Protein AF-A0A8H6L4F2-F1 (afdb_monomer)

Radius of gyration: 17.94 Å; Cα contacts (8 Å, |Δi|>4): 155; chains: 1; bounding box: 46×42×38 Å

Secondary structure (DSSP, 8-state):
-PPPP-----TTSSSPPPPP-PPPHHHH-EEEEEEEE--GGGTTEEEEEEEEEEEPPSSTTSPP-EEEEEEEEEETT-S--EEEEEEEE-----S---TT-------S-S--SEEEEE-

Solvent-accessible surface area (backbone atoms only — not comparable to full-atom values): 7941 Å² total; per-residue (Å²): 132,89,81,87,83,85,84,80,80,71,90,87,82,65,78,88,75,77,88,78,81,76,81,56,71,74,73,65,42,45,61,32,41,63,75,43,69,76,52,74,84,52,73,59,42,40,82,41,35,39,34,31,41,78,39,79,41,95,46,93,87,48,75,63,42,35,35,36,39,39,39,36,31,24,43,76,92,47,92,58,78,47,76,47,81,48,79,48,73,65,79,90,76,92,66,90,75,67,95,81,71,86,68,78,74,77,66,82,60,99,69,70,64,63,51,71,46,78,121

Foldseek 3Di:
DDDDDDDDDDPPDDDDDDDDDDDDLVVVAAKKFFDDDPDPVCVQKPPKMWGWDFDDDPDVPDDGFKIKIKIWIGGPVDPDIDIDIDMFGHDDDPDDDDPDPPPPPPPRDVRPDTDMDDD

Organism: NCBI:txid112416

Mean predicted aligned error: 12.22 Å

Structure (mmCIF, N/CA/C/O backbone):
data_AF-A0A8H6L4F2-F1
#
_entry.id   AF-A0A8H6L4F2-F1
#
loop_
_atom_site.group_PDB
_atom_site.id
_atom_site.type_symbol
_atom_site.label_atom_id
_atom_site.label_alt_id
_atom_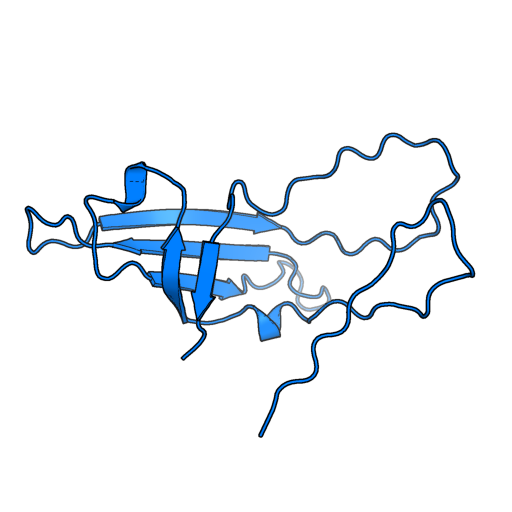site.label_comp_id
_atom_site.label_asym_id
_atom_site.label_entity_id
_atom_site.label_seq_id
_atom_site.pdbx_PDB_ins_code
_atom_site.Cartn_x
_atom_site.Cartn_y
_atom_site.Cartn_z
_atom_site.occupancy
_atom_site.B_iso_or_equiv
_atom_site.auth_seq_id
_atom_site.auth_comp_id
_atom_site.auth_asym_id
_atom_site.auth_atom_id
_atom_site.pdbx_PDB_model_num
ATOM 1 N N . MET A 1 1 ? -12.620 -16.378 -14.509 1.00 43.66 1 MET A N 1
ATOM 2 C CA . MET A 1 1 ? -11.356 -16.650 -15.226 1.00 43.66 1 MET A CA 1
ATOM 3 C C . MET A 1 1 ? -10.318 -17.044 -14.185 1.00 43.66 1 MET A C 1
ATOM 5 O O . MET A 1 1 ? -10.128 -16.248 -13.273 1.00 43.66 1 MET A O 1
ATOM 9 N N . PRO A 1 2 ? -9.727 -18.249 -14.217 1.00 52.50 2 PRO A N 1
ATOM 10 C CA . PRO A 1 2 ? -8.661 -18.593 -13.280 1.00 52.50 2 PRO A CA 1
ATOM 11 C C . PRO A 1 2 ? -7.406 -17.766 -13.588 1.00 52.50 2 PRO A C 1
ATOM 13 O O . PRO A 1 2 ? -6.992 -17.666 -14.741 1.00 52.50 2 PRO A O 1
ATOM 16 N N . SER A 1 3 ? -6.817 -17.154 -12.565 1.00 62.47 3 SER A N 1
ATOM 17 C CA . SER A 1 3 ? -5.554 -16.418 -12.664 1.00 62.47 3 SER A CA 1
ATOM 18 C C . SER A 1 3 ? -4.385 -17.408 -12.642 1.00 62.47 3 SER A C 1
ATOM 20 O O . SER A 1 3 ? -4.277 -18.210 -11.715 1.00 62.47 3 SER A O 1
ATOM 22 N N . THR A 1 4 ? -3.492 -17.358 -13.631 1.00 75.06 4 THR A N 1
ATOM 23 C CA . THR A 1 4 ? -2.283 -18.198 -13.649 1.00 75.06 4 THR A CA 1
ATOM 24 C C . THR A 1 4 ? -1.231 -17.633 -12.693 1.00 75.06 4 THR A C 1
ATOM 26 O O . THR A 1 4 ? -0.764 -16.511 -12.877 1.00 75.06 4 THR A O 1
ATOM 29 N N . ILE A 1 5 ? -0.830 -18.411 -11.683 1.00 73.12 5 ILE A N 1
ATOM 30 C CA . ILE A 1 5 ? 0.267 -18.062 -10.767 1.00 73.12 5 ILE A CA 1
ATOM 31 C C . ILE A 1 5 ? 1.584 -18.589 -11.348 1.00 73.12 5 ILE A C 1
ATOM 33 O O . ILE A 1 5 ? 1.725 -19.787 -11.584 1.00 73.12 5 ILE A O 1
ATOM 37 N N . SER A 1 6 ? 2.563 -17.703 -11.555 1.00 75.62 6 SER A N 1
ATOM 38 C CA . SER A 1 6 ? 3.908 -18.067 -12.020 1.00 75.62 6 SER A CA 1
ATOM 39 C C . SER A 1 6 ? 4.888 -18.108 -10.847 1.00 75.62 6 SER A C 1
ATOM 41 O O . S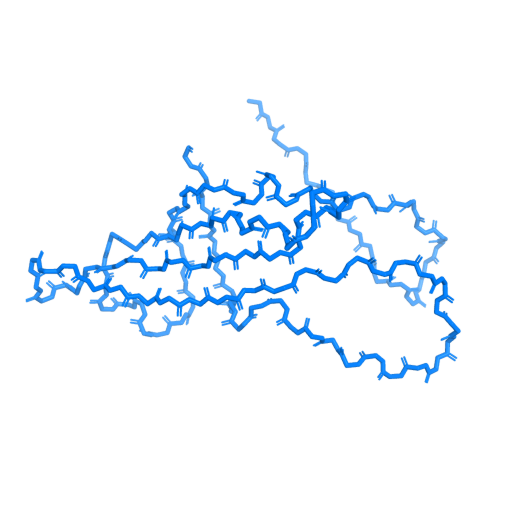ER A 1 6 ? 5.219 -17.070 -10.278 1.00 75.62 6 SER A O 1
ATOM 43 N N . LEU A 1 7 ? 5.399 -19.294 -10.512 1.00 75.44 7 LEU A N 1
ATOM 44 C CA . LEU A 1 7 ? 6.425 -19.476 -9.478 1.00 75.44 7 LEU A CA 1
ATOM 45 C C . LEU A 1 7 ? 7.826 -19.494 -10.108 1.00 75.44 7 LEU A C 1
ATOM 47 O O . LEU A 1 7 ? 8.030 -20.130 -11.140 1.00 75.44 7 LEU A O 1
ATOM 51 N N . ARG A 1 8 ? 8.797 -18.805 -9.492 1.00 73.56 8 ARG A N 1
ATOM 52 C CA . ARG A 1 8 ? 10.201 -18.775 -9.942 1.00 73.56 8 ARG A CA 1
ATOM 53 C C . ARG A 1 8 ? 11.100 -19.491 -8.922 1.00 73.56 8 ARG A C 1
ATOM 55 O O . ARG A 1 8 ? 11.004 -19.173 -7.736 1.00 73.56 8 ARG A O 1
ATOM 62 N N . PRO A 1 9 ? 11.959 -20.441 -9.339 1.00 73.00 9 PRO A N 1
ATOM 63 C CA . PRO A 1 9 ? 12.859 -21.139 -8.422 1.00 73.00 9 PRO A CA 1
ATOM 64 C C . PRO A 1 9 ? 13.973 -20.215 -7.885 1.00 73.00 9 PRO A C 1
ATOM 66 O O . PRO A 1 9 ? 14.187 -19.125 -8.417 1.00 73.00 9 PRO A O 1
ATOM 69 N N . PRO A 1 10 ? 14.706 -20.611 -6.832 1.00 74.25 10 PRO A N 1
ATOM 70 C CA . PRO A 1 10 ? 15.849 -19.846 -6.338 1.00 74.25 10 PRO A CA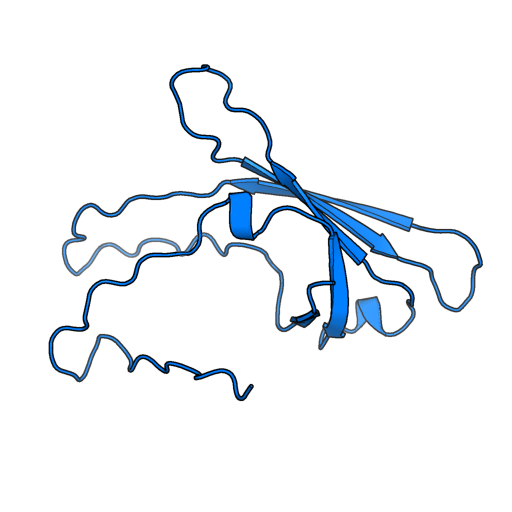 1
ATOM 71 C C . PRO A 1 10 ? 16.966 -19.710 -7.396 1.00 74.25 10 PRO A C 1
ATOM 73 O O . PRO A 1 10 ? 17.153 -20.626 -8.199 1.00 74.25 10 PRO A O 1
ATOM 76 N N . PRO A 1 11 ? 17.764 -18.622 -7.386 1.00 68.25 11 PRO A N 1
ATOM 77 C CA . PRO A 1 11 ? 18.794 -18.378 -8.404 1.00 68.25 11 PRO A CA 1
ATOM 78 C C . PRO A 1 11 ? 19.994 -19.339 -8.355 1.00 68.25 11 PRO A C 1
ATOM 80 O O . PRO A 1 11 ? 20.855 -19.281 -9.226 1.00 68.25 11 PRO A O 1
ATOM 83 N N . THR A 1 12 ? 20.106 -20.177 -7.322 1.00 70.19 12 THR A N 1
ATOM 84 C CA . THR A 1 12 ? 21.336 -20.914 -6.999 1.00 70.19 12 THR A CA 1
ATOM 85 C C . THR A 1 12 ? 21.418 -22.319 -7.596 1.00 70.19 12 THR A C 1
ATOM 87 O O . THR A 1 12 ? 22.493 -22.909 -7.552 1.00 70.19 12 THR A O 1
ATOM 90 N N . THR A 1 13 ? 20.329 -22.880 -8.140 1.00 60.84 13 THR A N 1
ATOM 91 C CA . THR A 1 13 ? 20.277 -24.317 -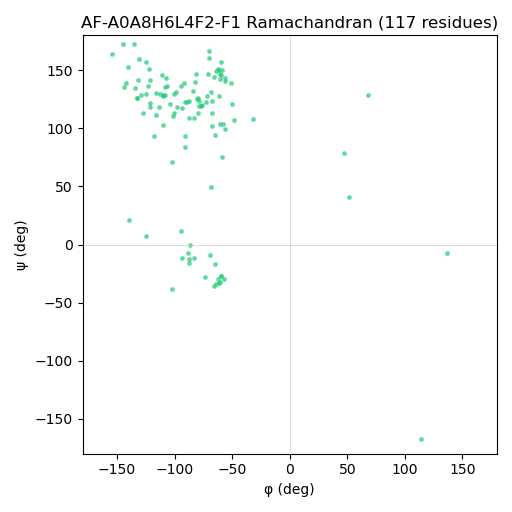8.493 1.00 60.84 13 THR A CA 1
ATOM 92 C C . THR A 1 13 ? 19.576 -24.652 -9.817 1.00 60.84 13 THR A C 1
ATOM 94 O O . THR A 1 13 ? 19.168 -25.794 -10.014 1.00 60.84 13 THR A O 1
ATOM 97 N N . GLY A 1 14 ? 19.441 -23.712 -10.760 1.00 65.06 14 GLY A N 1
ATOM 98 C CA . GLY A 1 14 ? 18.683 -23.959 -11.995 1.00 65.06 14 GLY A CA 1
ATOM 99 C C . GLY A 1 14 ? 19.224 -23.289 -13.261 1.00 65.06 14 GLY A C 1
ATOM 100 O O . GLY A 1 14 ? 20.150 -22.479 -13.192 1.00 65.06 14 GLY A O 1
ATOM 101 N N . PRO A 1 15 ? 18.644 -23.621 -14.432 1.00 70.12 15 PRO A N 1
ATOM 102 C CA . PRO A 1 15 ? 18.948 -22.951 -15.694 1.00 70.12 15 PRO A CA 1
ATOM 103 C C . PRO A 1 15 ? 18.628 -21.449 -15.621 1.00 70.12 15 PRO A C 1
ATOM 105 O O . PRO A 1 15 ? 17.802 -21.017 -14.812 1.00 70.12 15 PRO A O 1
ATOM 108 N N . ARG A 1 16 ? 19.277 -20.653 -16.486 1.00 71.12 16 ARG A N 1
ATOM 109 C CA . ARG A 1 16 ? 19.077 -19.196 -16.572 1.00 71.12 16 ARG A CA 1
ATOM 110 C C . ARG A 1 16 ? 17.583 -18.876 -16.665 1.00 71.12 16 ARG A C 1
ATOM 112 O O . ARG A 1 16 ? 16.906 -19.315 -17.592 1.00 71.12 16 ARG A O 1
ATOM 119 N N . GLN A 1 17 ? 17.087 -18.104 -15.703 1.00 73.31 17 GLN A N 1
ATOM 120 C CA . GLN A 1 17 ? 15.690 -17.687 -15.667 1.00 73.31 17 GLN A CA 1
ATOM 121 C C . GLN A 1 17 ? 15.404 -16.674 -16.776 1.00 73.31 17 GLN A C 1
ATOM 123 O O . GLN A 1 17 ? 16.270 -15.870 -17.120 1.00 73.31 17 GLN A O 1
ATOM 128 N N . ALA A 1 18 ? 14.184 -16.708 -17.316 1.00 74.50 18 ALA A N 1
ATOM 129 C CA . ALA A 1 18 ? 13.703 -15.654 -18.201 1.00 74.50 18 ALA A CA 1
ATOM 130 C C . ALA A 1 18 ? 13.692 -14.312 -17.459 1.00 74.50 18 ALA A C 1
ATOM 132 O O . ALA A 1 18 ? 13.413 -14.271 -16.253 1.00 74.50 18 ALA A O 1
ATOM 133 N N . ASP A 1 19 ? 13.952 -13.227 -18.184 1.00 76.31 19 ASP A N 1
ATOM 134 C CA . ASP A 1 19 ? 13.973 -11.888 -17.607 1.00 76.31 19 ASP A CA 1
ATOM 135 C C . ASP A 1 19 ? 12.621 -11.584 -16.922 1.00 76.31 19 ASP A C 1
ATOM 137 O O . ASP A 1 19 ? 11.547 -12.030 -17.346 1.00 76.31 19 ASP A O 1
ATOM 141 N N . PHE A 1 20 ? 12.675 -10.919 -15.770 1.00 77.00 20 PHE A N 1
ATOM 142 C CA . PHE A 1 20 ? 11.489 -10.502 -15.026 1.00 77.00 20 PHE A CA 1
ATOM 143 C C . PHE A 1 20 ? 11.286 -9.015 -15.242 1.00 77.00 20 PHE A C 1
ATOM 145 O O . PHE A 1 20 ? 12.145 -8.217 -14.879 1.00 77.00 20 PHE A O 1
ATOM 152 N N . THR A 1 21 ? 10.135 -8.644 -15.788 1.00 79.06 21 THR A N 1
ATOM 153 C CA . THR A 1 21 ? 9.713 -7.249 -15.806 1.00 79.06 21 THR A CA 1
ATOM 154 C C . THR A 1 21 ? 8.971 -6.972 -14.500 1.00 79.06 21 THR A C 1
ATOM 156 O O . THR A 1 21 ? 7.869 -7.502 -14.321 1.00 79.06 21 THR A O 1
ATOM 159 N N . PRO A 1 22 ? 9.548 -6.198 -13.562 1.00 76.56 22 PRO A N 1
ATOM 160 C CA . PRO A 1 22 ? 8.808 -5.782 -12.382 1.00 76.56 22 PRO A CA 1
ATOM 161 C C . PRO A 1 22 ? 7.604 -4.920 -12.795 1.00 76.56 22 PRO A C 1
ATOM 163 O O . PRO A 1 22 ? 7.663 -4.243 -13.826 1.00 76.56 22 PRO A O 1
ATOM 166 N N . PRO A 1 23 ? 6.509 -4.928 -12.014 1.00 80.94 23 PRO A N 1
ATOM 167 C CA . PRO A 1 23 ? 5.394 -4.022 -12.257 1.00 80.94 23 PRO A CA 1
ATOM 168 C C . PRO A 1 23 ? 5.860 -2.562 -12.184 1.00 80.94 23 PRO A C 1
ATOM 170 O O . PRO A 1 23 ? 6.804 -2.228 -11.464 1.00 80.94 23 PRO A O 1
ATOM 173 N N . THR A 1 24 ? 5.190 -1.688 -12.935 1.00 81.62 24 THR A N 1
ATOM 174 C CA . THR A 1 24 ? 5.460 -0.247 -12.904 1.00 81.62 24 THR A CA 1
ATOM 175 C C . THR A 1 24 ? 4.993 0.366 -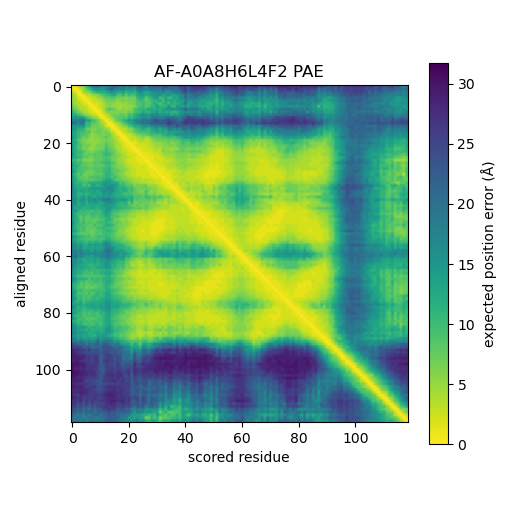11.583 1.00 81.62 24 THR A C 1
ATOM 177 O O . THR A 1 24 ? 4.142 -0.194 -10.889 1.00 81.62 24 THR A O 1
ATOM 180 N N . ILE A 1 25 ? 5.510 1.546 -11.232 1.00 81.62 25 ILE A N 1
ATOM 181 C CA . ILE A 1 25 ? 5.046 2.276 -10.040 1.00 81.62 25 ILE A CA 1
ATOM 182 C C . ILE A 1 25 ? 3.555 2.647 -10.146 1.00 81.62 25 ILE A C 1
ATOM 184 O O . ILE A 1 25 ? 2.824 2.563 -9.162 1.00 81.62 25 ILE A O 1
ATOM 188 N N . ASP A 1 26 ? 3.070 2.918 -11.361 1.00 84.81 26 ASP A N 1
ATOM 189 C CA . ASP A 1 26 ? 1.650 3.161 -11.644 1.00 84.81 26 ASP A CA 1
ATOM 190 C C . ASP A 1 26 ? 0.767 1.964 -11.285 1.00 84.81 26 ASP A C 1
ATOM 192 O O . ASP A 1 26 ? -0.369 2.139 -10.845 1.00 84.81 26 ASP A O 1
ATOM 196 N N . TRP A 1 27 ? 1.285 0.737 -11.410 1.00 85.75 27 TRP A N 1
ATOM 197 C CA . TRP A 1 27 ? 0.537 -0.461 -11.033 1.00 85.75 27 TRP A CA 1
ATOM 198 C C . TRP A 1 27 ? 0.278 -0.525 -9.522 1.00 85.75 27 TRP A C 1
ATOM 200 O O . TRP A 1 27 ? -0.800 -0.972 -9.126 1.00 85.75 27 TRP A O 1
ATOM 210 N N . LEU A 1 28 ? 1.234 -0.065 -8.705 1.00 84.56 28 LEU A N 1
ATOM 211 C CA . LEU A 1 28 ? 1.113 0.004 -7.243 1.00 84.56 28 LEU A CA 1
ATOM 212 C C . LEU A 1 28 ? 0.180 1.129 -6.785 1.00 84.56 28 LEU A C 1
ATOM 214 O O . LEU A 1 28 ? -0.419 1.016 -5.716 1.00 84.56 28 LEU A O 1
ATOM 218 N N . SER A 1 29 ? 0.057 2.197 -7.577 1.00 88.62 29 SER A N 1
ATOM 219 C CA . SER A 1 29 ? -0.721 3.375 -7.200 1.00 88.62 29 SER A CA 1
ATOM 220 C C . SER A 1 29 ? -2.199 3.059 -6.943 1.00 88.62 29 SER A C 1
ATOM 222 O O . SER A 1 29 ? -2.811 2.201 -7.591 1.00 88.62 29 SER A O 1
ATOM 224 N N . GLY A 1 30 ? -2.775 3.783 -5.986 1.00 89.25 30 GLY A N 1
ATOM 225 C CA . GLY A 1 30 ? -4.181 3.693 -5.616 1.00 89.25 30 GLY A CA 1
ATOM 226 C C . GLY A 1 30 ? -4.422 3.143 -4.216 1.00 89.25 30 GLY A C 1
ATOM 227 O O . GLY A 1 30 ? -3.525 3.052 -3.376 1.00 89.25 30 GLY A O 1
ATOM 228 N N . THR A 1 31 ? -5.684 2.814 -3.965 1.00 92.12 31 THR A N 1
ATOM 229 C CA . THR A 1 31 ? -6.182 2.411 -2.654 1.00 92.12 31 THR A CA 1
ATOM 230 C C . THR A 1 31 ? -6.320 0.895 -2.571 1.00 92.12 31 THR A C 1
ATOM 232 O O . THR A 1 31 ? -6.931 0.256 -3.425 1.00 92.12 31 THR A O 1
ATOM 235 N N . TRP A 1 32 ? -5.755 0.325 -1.517 1.00 89.75 32 TRP A N 1
ATOM 236 C CA . TRP A 1 32 ? -5.695 -1.103 -1.267 1.00 89.75 32 TRP A CA 1
ATOM 237 C C . TRP A 1 32 ? -6.323 -1.426 0.079 1.00 89.75 32 TRP A C 1
ATOM 239 O O . TRP A 1 32 ? -6.061 -0.758 1.082 1.00 89.75 32 TRP A O 1
ATOM 249 N N . HIS A 1 33 ? -7.123 -2.486 0.119 1.00 88.56 33 HIS A N 1
ATOM 250 C CA . HIS A 1 33 ? -7.762 -2.933 1.346 1.00 88.56 33 HIS A CA 1
ATOM 251 C C . HIS A 1 33 ? -6.986 -4.088 1.963 1.00 88.56 33 HIS A C 1
ATOM 253 O O . HIS A 1 33 ? -6.650 -5.082 1.307 1.00 88.56 33 HIS A O 1
ATOM 259 N N . LEU A 1 34 ? -6.721 -3.962 3.260 1.00 85.25 34 LEU A N 1
ATOM 260 C CA . LEU A 1 34 ? -6.049 -5.007 4.007 1.00 85.25 34 LEU A CA 1
ATOM 261 C C . LEU A 1 34 ? -7.049 -6.112 4.357 1.00 85.25 34 LEU A C 1
ATOM 263 O O . LEU A 1 34 ? -8.017 -5.874 5.077 1.00 85.25 34 LEU A O 1
ATOM 267 N N . THR A 1 35 ? -6.798 -7.329 3.870 1.00 83.25 35 THR A N 1
ATOM 268 C CA . THR A 1 35 ? -7.687 -8.481 4.120 1.00 83.25 35 THR A CA 1
ATOM 269 C C . THR A 1 35 ? -7.145 -9.413 5.198 1.00 83.25 35 THR A C 1
ATOM 271 O O . THR A 1 35 ? -7.901 -9.913 6.028 1.00 83.25 35 THR A O 1
ATOM 274 N N . HIS A 1 36 ? -5.827 -9.624 5.226 1.00 78.12 36 HIS A N 1
ATOM 275 C CA . HIS A 1 36 ? -5.173 -10.473 6.213 1.00 78.12 36 HIS A CA 1
ATOM 276 C C . HIS A 1 36 ? -3.817 -9.893 6.604 1.00 78.12 36 HIS A C 1
ATOM 278 O O . HIS A 1 36 ? -3.041 -9.487 5.739 1.00 78.12 36 HIS A O 1
ATOM 284 N N . SER A 1 37 ? -3.516 -9.884 7.903 1.00 74.88 37 SER A N 1
ATOM 285 C CA . SER A 1 37 ? -2.230 -9.429 8.429 1.00 74.88 37 SER A CA 1
ATOM 286 C C . SER A 1 37 ? -1.789 -10.286 9.605 1.00 74.88 37 SER A C 1
ATOM 288 O O . SER A 1 37 ? -2.589 -10.618 10.481 1.00 74.88 37 SER A O 1
ATOM 290 N N . THR A 1 38 ? -0.499 -10.613 9.653 1.00 77.62 38 THR A N 1
ATOM 291 C CA . THR A 1 38 ? 0.108 -11.306 10.797 1.00 77.62 38 THR A CA 1
ATOM 292 C C . THR A 1 38 ? 0.612 -10.344 11.871 1.00 77.62 38 THR A C 1
ATOM 294 O O . THR A 1 38 ? 1.017 -10.784 12.948 1.00 77.62 38 TH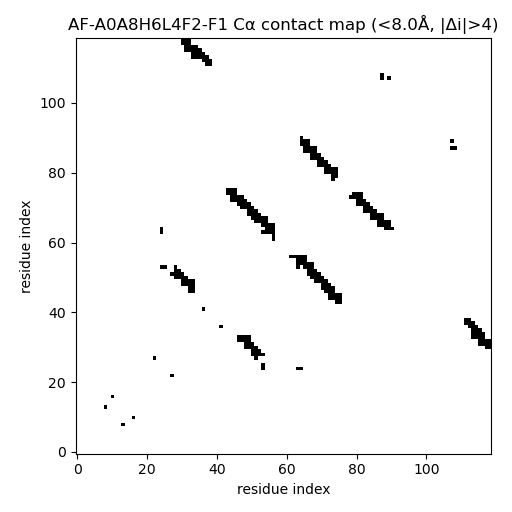R A O 1
ATOM 297 N N . LEU A 1 39 ? 0.602 -9.033 11.612 1.00 78.81 39 LEU A N 1
ATOM 298 C CA . LEU A 1 39 ? 1.047 -8.039 12.582 1.00 78.81 39 LEU A CA 1
ATOM 299 C C . LEU A 1 39 ? -0.028 -7.837 13.653 1.00 78.81 39 LEU A C 1
ATOM 301 O O . LEU A 1 39 ? -1.156 -7.423 13.380 1.00 78.81 39 LEU A O 1
ATOM 305 N N . SER A 1 40 ? 0.344 -8.103 14.905 1.00 75.00 40 SER A N 1
ATOM 306 C CA . SER A 1 40 ? -0.556 -8.018 16.059 1.00 75.00 40 SER A CA 1
ATOM 307 C C . SER A 1 40 ? -1.193 -6.636 16.235 1.00 75.00 40 SER A C 1
ATOM 309 O O . SER A 1 40 ? -2.331 -6.564 16.693 1.00 75.00 40 SER A O 1
ATOM 311 N N . MET A 1 41 ? -0.515 -5.561 15.813 1.00 77.94 41 MET A N 1
ATOM 312 C CA . MET A 1 41 ? -1.020 -4.185 15.897 1.00 77.94 41 MET A CA 1
ATOM 313 C C . MET A 1 41 ? -2.327 -3.949 15.124 1.00 77.94 41 MET A C 1
ATOM 315 O O . MET A 1 41 ? -3.097 -3.072 15.502 1.00 77.94 41 MET A O 1
ATOM 319 N N . TRP A 1 42 ? -2.605 -4.722 14.066 1.00 82.00 42 TRP A N 1
ATOM 320 C CA . TRP A 1 42 ? -3.818 -4.556 13.256 1.00 82.00 42 TRP A CA 1
ATOM 321 C C . TRP A 1 42 ? -5.015 -5.341 13.793 1.00 82.00 42 TRP A C 1
ATOM 323 O O . TRP A 1 42 ? -6.141 -5.061 13.398 1.00 82.00 42 TRP A O 1
ATOM 333 N N . LYS A 1 43 ? -4.808 -6.272 14.737 1.00 83.69 43 LYS A N 1
ATOM 334 C CA . LYS A 1 43 ? -5.879 -7.130 15.280 1.00 83.69 43 LYS A CA 1
ATOM 335 C C . LYS A 1 43 ? -6.979 -6.349 16.001 1.00 83.69 43 LYS A C 1
ATOM 337 O O . LYS A 1 43 ? -8.118 -6.795 16.038 1.00 83.69 43 LYS A O 1
ATOM 342 N N . SER A 1 44 ? -6.639 -5.205 16.591 1.00 87.44 44 SER A N 1
ATOM 343 C CA . SER A 1 44 ? -7.578 -4.330 17.301 1.00 87.44 44 SER A CA 1
ATOM 344 C C . SER A 1 44 ? -8.139 -3.199 16.428 1.00 87.44 44 SER A C 1
ATOM 346 O O . SER A 1 44 ? -8.779 -2.283 16.951 1.00 87.44 44 SER A O 1
ATOM 348 N N . ASN A 1 45 ? -7.931 -3.263 15.109 1.00 91.00 45 ASN A N 1
ATOM 349 C CA . ASN A 1 45 ? -8.361 -2.263 14.136 1.00 91.00 45 ASN A CA 1
ATOM 350 C C . ASN A 1 45 ? -9.222 -2.901 13.028 1.00 91.00 45 ASN A C 1
ATOM 352 O O . ASN A 1 45 ? -9.146 -4.097 12.764 1.00 91.00 45 ASN A O 1
ATOM 356 N N . ARG A 1 46 ? -10.050 -2.088 12.371 1.00 91.38 46 ARG A N 1
ATOM 357 C CA . ARG A 1 46 ? -10.882 -2.436 11.210 1.00 91.38 46 ARG A CA 1
ATOM 358 C C . ARG A 1 46 ? -10.787 -1.349 10.142 1.00 91.38 46 ARG A C 1
ATOM 360 O O . ARG A 1 46 ? -10.229 -0.283 10.403 1.00 91.38 46 ARG A O 1
ATOM 367 N N . ASN A 1 47 ? -11.373 -1.610 8.971 1.00 92.25 47 ASN A N 1
ATOM 368 C CA . ASN A 1 47 ? -11.398 -0.677 7.837 1.00 92.25 47 ASN A CA 1
ATOM 369 C C . ASN A 1 47 ? -9.990 -0.169 7.489 1.00 92.25 47 ASN A C 1
ATOM 371 O O . ASN A 1 47 ? -9.789 1.024 7.277 1.00 92.25 47 ASN A O 1
ATOM 375 N N . VAL A 1 48 ? -9.009 -1.077 7.536 1.00 91.06 48 VAL A N 1
ATOM 376 C CA . VAL A 1 48 ? -7.611 -0.739 7.276 1.00 91.06 48 VAL A CA 1
ATOM 377 C C . VAL A 1 48 ? -7.409 -0.633 5.770 1.00 91.06 48 VAL A C 1
ATOM 379 O O . VAL A 1 48 ? -7.669 -1.583 5.026 1.00 91.06 48 VAL A O 1
ATOM 382 N N . THR A 1 49 ? -6.924 0.525 5.349 1.00 91.75 49 THR A N 1
ATOM 383 C CA . THR A 1 49 ? -6.757 0.898 3.951 1.00 91.75 49 THR A CA 1
ATOM 384 C C . THR A 1 49 ? -5.381 1.516 3.758 1.00 91.75 49 THR A C 1
ATOM 386 O O . THR A 1 49 ? -4.974 2.368 4.544 1.00 91.75 49 THR A O 1
ATOM 389 N N . MET A 1 50 ? -4.680 1.106 2.709 1.00 91.25 50 MET A N 1
ATOM 390 C CA . MET A 1 50 ? -3.387 1.651 2.303 1.00 91.25 50 MET A CA 1
ATOM 391 C C . MET A 1 50 ? -3.569 2.431 1.012 1.00 91.25 50 MET A C 1
ATOM 393 O O . MET A 1 50 ? -4.138 1.917 0.053 1.00 91.25 50 MET A O 1
ATOM 397 N N . ASN A 1 51 ? -3.112 3.672 0.983 1.00 92.38 51 ASN A N 1
ATOM 398 C CA . ASN A 1 51 ? -3.145 4.504 -0.203 1.00 92.38 51 ASN A CA 1
ATOM 399 C C . ASN A 1 51 ? -1.721 4.780 -0.672 1.00 92.38 51 ASN A C 1
ATOM 401 O O . ASN A 1 51 ? -0.951 5.407 0.051 1.00 92.38 51 ASN A O 1
ATOM 405 N N . TYR A 1 52 ? -1.410 4.334 -1.885 1.00 91.75 52 TYR A N 1
ATOM 406 C CA . TYR A 1 52 ? -0.124 4.539 -2.533 1.00 91.75 52 TYR A CA 1
ATOM 407 C C . TYR A 1 52 ? -0.234 5.668 -3.554 1.00 91.75 52 TYR A C 1
ATOM 409 O O . TYR A 1 52 ? -0.882 5.521 -4.594 1.00 91.75 52 TYR A O 1
ATOM 417 N N . SER A 1 53 ? 0.409 6.793 -3.254 1.00 91.81 53 SER A N 1
ATOM 418 C CA . SER A 1 53 ? 0.410 7.988 -4.098 1.00 91.81 53 SER A CA 1
ATOM 419 C C . SER A 1 53 ? 1.781 8.204 -4.717 1.00 91.81 53 SER A C 1
ATOM 421 O O . SER A 1 53 ? 2.792 8.230 -4.020 1.00 91.81 53 SER A O 1
ATOM 423 N N . ILE A 1 54 ? 1.824 8.390 -6.034 1.00 92.12 54 ILE A N 1
ATOM 424 C CA . ILE A 1 54 ? 3.073 8.685 -6.736 1.00 92.12 54 ILE A CA 1
ATOM 425 C C . ILE A 1 54 ? 3.501 10.109 -6.408 1.00 92.12 54 ILE A C 1
ATOM 427 O O . ILE A 1 54 ? 2.735 11.055 -6.596 1.00 92.12 54 ILE A O 1
ATOM 431 N N . VAL A 1 55 ? 4.747 10.257 -5.969 1.00 89.56 55 VAL A N 1
ATOM 432 C CA . VAL A 1 55 ? 5.362 11.565 -5.765 1.00 89.56 55 VAL A CA 1
ATOM 433 C C . VAL A 1 55 ? 6.076 11.962 -7.060 1.00 89.56 55 VAL A C 1
ATOM 435 O O . VAL A 1 55 ? 6.953 11.220 -7.519 1.00 89.56 55 VAL A O 1
ATOM 438 N N . PRO A 1 56 ? 5.730 13.113 -7.668 1.00 87.19 56 PRO A N 1
ATOM 439 C CA . PRO A 1 56 ? 6.402 13.595 -8.868 1.00 87.19 56 PRO A CA 1
ATOM 440 C C . PRO A 1 56 ? 7.913 13.731 -8.664 1.00 87.19 56 PRO A C 1
ATOM 442 O O . PRO A 1 56 ? 8.382 14.128 -7.593 1.00 87.19 56 PRO A O 1
ATOM 445 N N . ALA A 1 57 ? 8.684 13.424 -9.706 1.00 85.50 57 ALA A N 1
ATOM 446 C CA . ALA A 1 57 ? 10.112 13.696 -9.699 1.00 85.50 57 ALA A CA 1
ATOM 447 C C . ALA A 1 57 ? 10.377 15.211 -9.619 1.00 85.50 57 ALA A C 1
ATOM 449 O O . ALA A 1 57 ? 9.601 16.025 -10.116 1.00 85.50 57 ALA A O 1
ATOM 450 N N . LEU A 1 58 ? 11.500 15.584 -8.998 1.00 82.25 58 LEU A N 1
ATOM 451 C CA . LEU A 1 58 ? 11.933 16.984 -8.894 1.00 82.25 58 LEU A CA 1
ATOM 452 C C . LEU A 1 58 ? 12.236 17.600 -10.268 1.00 82.25 58 LEU A C 1
ATOM 454 O O . LEU A 1 58 ? 11.978 18.783 -10.473 1.00 82.25 58 LEU A O 1
ATOM 458 N N . ASN A 1 59 ? 12.751 16.796 -11.202 1.00 80.69 59 ASN A N 1
ATOM 459 C CA . ASN A 1 59 ? 12.945 17.186 -12.594 1.00 80.69 59 ASN A CA 1
ATOM 460 C C . ASN A 1 59 ? 11.898 16.490 -13.464 1.00 80.69 59 ASN A C 1
ATOM 462 O O . ASN A 1 59 ? 11.695 15.285 -13.337 1.00 80.69 59 ASN A O 1
ATOM 466 N N . ALA A 1 60 ? 11.289 17.220 -14.399 1.00 77.19 60 ALA A N 1
ATOM 467 C CA . ALA A 1 60 ? 10.259 16.685 -15.296 1.00 77.19 60 ALA A CA 1
ATOM 468 C C . ALA A 1 60 ? 10.778 15.593 -16.257 1.00 77.19 60 ALA A C 1
ATOM 470 O O . ALA A 1 60 ? 9.994 14.869 -16.862 1.00 77.19 60 ALA A O 1
ATOM 471 N N . GLN A 1 61 ? 12.096 15.499 -16.418 1.00 80.25 61 GLN A N 1
ATOM 472 C CA . GLN A 1 61 ? 12.793 14.551 -17.280 1.00 80.25 61 GLN A CA 1
ATOM 473 C C . GLN A 1 61 ? 13.085 13.220 -16.575 1.00 80.25 61 GLN A C 1
ATOM 475 O O . GLN A 1 61 ? 13.392 12.237 -17.249 1.00 80.25 61 GLN A O 1
ATOM 480 N N . ASP A 1 62 ? 12.998 13.183 -15.243 1.00 78.62 62 ASP A N 1
ATOM 481 C CA . ASP A 1 62 ? 13.254 11.982 -14.457 1.00 78.62 62 ASP A CA 1
ATOM 482 C C . ASP A 1 62 ? 11.946 11.206 -14.228 1.00 78.62 62 ASP A C 1
ATOM 484 O O . ASP A 1 62 ? 10.908 11.807 -13.933 1.00 78.62 62 ASP A O 1
ATOM 488 N N . PRO A 1 63 ? 11.959 9.864 -14.321 1.00 77.81 63 PRO A N 1
ATOM 489 C CA . PRO A 1 63 ? 10.794 9.073 -13.954 1.00 77.81 63 PRO A CA 1
ATOM 490 C C . PRO A 1 63 ? 10.515 9.196 -12.444 1.00 77.81 63 PRO A C 1
ATOM 492 O O . PRO A 1 63 ? 11.461 9.234 -11.646 1.00 77.81 63 PRO A O 1
ATOM 495 N N . PRO A 1 64 ? 9.237 9.209 -12.019 1.00 82.50 64 PRO A N 1
ATOM 496 C CA . PRO A 1 64 ? 8.899 9.211 -10.604 1.00 82.50 64 PRO A CA 1
ATOM 497 C C . PRO A 1 64 ? 9.430 7.938 -9.941 1.00 82.50 64 PRO A C 1
ATOM 499 O O . PRO A 1 64 ? 9.194 6.819 -10.397 1.00 82.50 64 PRO A O 1
ATOM 502 N N . ASN A 1 65 ? 10.168 8.119 -8.851 1.00 84.50 65 ASN A N 1
ATOM 503 C CA . ASN A 1 65 ? 10.808 7.037 -8.106 1.00 84.50 65 ASN A CA 1
ATOM 504 C C . ASN A 1 65 ? 10.420 7.025 -6.625 1.00 84.50 65 ASN A C 1
ATOM 506 O O . ASN A 1 65 ? 11.006 6.277 -5.846 1.00 84.50 65 ASN A O 1
ATOM 510 N N . LYS A 1 66 ? 9.462 7.862 -6.231 1.00 86.50 66 LYS A N 1
ATOM 511 C CA . LYS A 1 66 ? 9.001 8.008 -4.855 1.00 86.50 66 LYS A CA 1
ATOM 512 C C . LYS A 1 66 ? 7.515 7.703 -4.764 1.00 86.50 66 LYS A C 1
ATOM 514 O O . LYS A 1 66 ? 6.742 8.064 -5.653 1.00 86.50 66 LYS A O 1
ATOM 519 N N . LEU A 1 67 ? 7.145 7.046 -3.676 1.00 89.19 67 LEU A N 1
ATOM 520 C CA . LEU A 1 67 ? 5.783 6.646 -3.375 1.00 89.19 67 LEU A CA 1
ATOM 521 C C . LEU A 1 67 ? 5.472 7.033 -1.932 1.00 89.19 67 LEU A C 1
ATOM 523 O O . LEU A 1 67 ? 6.198 6.638 -1.024 1.00 89.19 67 LEU A O 1
ATOM 527 N N . ASP A 1 68 ? 4.398 7.780 -1.727 1.00 90.25 68 ASP A N 1
ATOM 528 C CA . ASP A 1 68 ? 3.859 8.020 -0.394 1.00 90.25 68 ASP A CA 1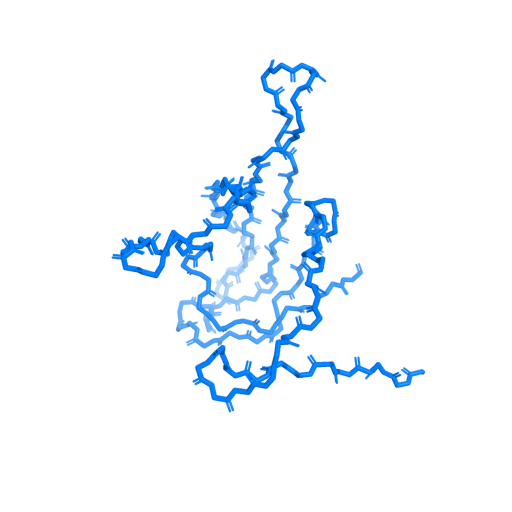
ATOM 529 C C . ASP A 1 68 ? 2.888 6.885 -0.043 1.00 90.25 68 ASP A C 1
ATOM 531 O O . ASP A 1 68 ? 1.927 6.626 -0.771 1.00 90.25 68 ASP A O 1
ATOM 535 N N . ASP A 1 69 ? 3.147 6.214 1.078 1.00 88.94 69 ASP A N 1
ATOM 536 C CA . ASP A 1 69 ? 2.265 5.240 1.725 1.00 88.94 69 ASP A CA 1
ATOM 537 C C . ASP A 1 69 ? 1.449 5.983 2.777 1.00 88.94 69 ASP A C 1
ATOM 539 O O . ASP A 1 69 ? 1.988 6.531 3.736 1.00 88.94 69 ASP A O 1
ATOM 543 N N . THR A 1 70 ? 0.132 6.017 2.624 1.00 92.12 70 THR A N 1
ATOM 544 C CA . THR A 1 70 ? -0.759 6.476 3.688 1.00 92.12 70 THR A CA 1
ATOM 545 C C . THR A 1 70 ? -1.653 5.334 4.131 1.00 92.12 70 THR A C 1
ATOM 547 O O . THR A 1 70 ? -2.566 4.928 3.413 1.00 92.12 70 THR A O 1
ATOM 550 N N . THR A 1 71 ? -1.444 4.853 5.351 1.00 91.69 71 THR A N 1
ATOM 551 C CA . THR A 1 71 ? -2.277 3.821 5.961 1.00 91.69 71 THR A CA 1
ATOM 552 C C . THR A 1 71 ? -3.316 4.452 6.883 1.00 91.69 71 THR A C 1
ATOM 554 O O . THR A 1 71 ? -2.974 5.066 7.895 1.00 91.69 71 THR A O 1
ATOM 557 N N . SER A 1 72 ? -4.599 4.267 6.576 1.00 93.00 72 SER A N 1
ATOM 558 C CA . SER A 1 72 ? -5.726 4.679 7.418 1.00 93.00 72 SER A CA 1
ATOM 559 C C . SER A 1 72 ? -6.402 3.475 8.061 1.00 93.00 72 SER A C 1
ATOM 561 O O . SER A 1 72 ? -6.509 2.412 7.456 1.00 93.00 72 SER A O 1
ATOM 563 N N . TYR A 1 73 ? -6.856 3.628 9.301 1.00 93.56 73 TYR A N 1
ATOM 564 C CA . TYR A 1 73 ? -7.542 2.571 10.032 1.00 93.56 73 TYR A CA 1
ATOM 565 C C . TYR A 1 73 ? -8.479 3.121 11.099 1.00 93.56 73 TYR A C 1
ATOM 567 O O . TYR A 1 73 ? -8.360 4.262 11.547 1.00 93.56 73 TYR A O 1
ATOM 575 N N . GLN A 1 74 ? -9.376 2.264 11.572 1.00 95.12 74 GLN A N 1
ATOM 576 C CA . GLN A 1 74 ? -10.301 2.570 12.651 1.00 95.12 74 GLN A CA 1
ATOM 577 C C . GLN A 1 74 ? -10.110 1.582 13.812 1.00 95.12 74 GLN A C 1
ATOM 579 O O . GLN A 1 74 ? -10.293 0.381 13.611 1.00 95.12 74 GLN A O 1
ATOM 584 N N . PRO A 1 75 ? -9.794 2.037 15.038 1.00 94.00 75 PRO A N 1
ATOM 585 C CA . PRO A 1 75 ? -9.787 1.162 16.208 1.00 94.00 75 PRO A CA 1
ATOM 586 C C . PRO A 1 75 ? -11.164 0.547 16.461 1.00 94.00 75 PRO A C 1
ATOM 588 O O . PRO A 1 75 ? -12.175 1.234 16.348 1.00 94.00 75 PRO A O 1
ATOM 591 N N . LEU A 1 76 ? -11.227 -0.718 16.883 1.00 93.50 76 LEU A N 1
ATOM 592 C CA . LEU A 1 76 ? -12.503 -1.379 17.206 1.00 93.50 76 LEU A CA 1
ATOM 593 C C . LEU A 1 76 ? -13.277 -0.669 18.328 1.00 93.50 76 LEU A C 1
ATOM 595 O O . LEU A 1 76 ? -14.503 -0.722 18.368 1.00 93.50 76 LEU A O 1
ATOM 599 N N . THR A 1 77 ? -12.561 0.025 19.212 1.00 94.06 77 THR A N 1
ATOM 600 C CA . THR A 1 77 ? -13.113 0.773 20.347 1.00 94.06 77 THR A CA 1
ATOM 601 C C . THR A 1 77 ? -13.525 2.207 20.000 1.00 94.06 77 THR A C 1
ATOM 603 O O . THR A 1 77 ? -13.975 2.936 20.880 1.00 94.06 77 THR A O 1
ATOM 606 N N . SER A 1 78 ? -13.359 2.654 18.748 1.00 93.44 78 SER A N 1
ATOM 607 C CA . SER A 1 78 ? -13.624 4.040 18.354 1.00 93.44 78 SER A CA 1
ATOM 608 C C . SER A 1 78 ? -14.291 4.160 16.985 1.00 93.44 78 SER A C 1
ATOM 610 O O . SER A 1 78 ? -14.107 3.351 16.079 1.00 93.44 78 SER A O 1
ATOM 612 N N . SER A 1 79 ? -15.054 5.232 16.799 1.00 93.19 79 SER A N 1
ATOM 613 C CA . SER A 1 79 ? -15.544 5.663 15.488 1.00 93.19 79 SER A CA 1
ATOM 614 C C . SER A 1 79 ? -14.527 6.503 14.708 1.00 93.19 79 SER A C 1
ATOM 616 O O . SER A 1 79 ? -14.727 6.739 13.522 1.00 93.19 79 SER A O 1
ATOM 618 N N . LYS A 1 80 ? -13.444 6.960 15.350 1.00 95.12 80 LYS A N 1
ATOM 619 C CA . LYS A 1 80 ? -12.463 7.861 14.734 1.00 95.12 80 LYS A CA 1
ATOM 620 C C . LYS A 1 80 ? -11.452 7.096 13.886 1.00 95.12 80 LYS A C 1
ATOM 622 O O . LYS A 1 80 ? -10.943 6.057 14.308 1.00 95.12 80 LYS A O 1
ATOM 627 N N . PHE A 1 81 ? -11.109 7.671 12.739 1.00 94.12 81 PHE A N 1
ATOM 628 C CA . PHE A 1 81 ? -10.008 7.198 11.910 1.00 94.12 81 PHE A CA 1
ATOM 629 C C . PHE A 1 81 ? -8.667 7.707 12.435 1.00 94.12 81 PHE A C 1
ATOM 631 O O . PHE A 1 81 ? -8.561 8.811 12.974 1.00 94.12 81 PHE A O 1
ATOM 638 N N . LYS A 1 82 ? -7.642 6.878 12.270 1.00 93.62 82 LYS A N 1
ATOM 639 C CA . LYS A 1 82 ? -6.238 7.195 12.511 1.00 93.62 82 LYS A CA 1
ATOM 640 C C . LYS A 1 82 ? -5.457 6.961 11.227 1.00 93.62 82 LYS A C 1
ATOM 642 O O . LYS A 1 82 ? -5.819 6.088 10.440 1.00 93.62 82 LYS A O 1
ATOM 647 N N . THR A 1 83 ? -4.379 7.718 11.056 1.00 92.31 83 THR A N 1
ATOM 648 C CA . THR A 1 83 ? -3.559 7.684 9.845 1.00 92.31 83 THR A CA 1
ATOM 649 C C . THR A 1 83 ? -2.084 7.576 10.205 1.00 92.31 83 THR A C 1
ATOM 651 O O . THR A 1 83 ? -1.636 8.168 11.188 1.00 92.31 83 THR A O 1
ATOM 654 N N . ILE A 1 84 ? -1.347 6.800 9.417 1.00 91.25 84 ILE A N 1
ATOM 655 C CA . ILE A 1 84 ? 0.104 6.642 9.467 1.00 91.25 84 ILE A CA 1
ATOM 656 C C . ILE A 1 84 ? 0.627 6.960 8.069 1.00 91.25 84 ILE A C 1
ATOM 658 O O . ILE A 1 84 ? 0.118 6.408 7.098 1.00 91.25 84 ILE A O 1
ATOM 662 N N . ASN A 1 85 ? 1.628 7.833 7.984 1.00 90.38 85 ASN A N 1
ATOM 663 C CA . ASN A 1 85 ? 2.267 8.203 6.725 1.00 90.38 85 ASN A CA 1
ATOM 664 C C . ASN A 1 85 ? 3.667 7.583 6.668 1.00 90.38 85 ASN A C 1
ATOM 666 O O . ASN A 1 85 ? 4.420 7.659 7.641 1.00 90.38 85 ASN A O 1
ATOM 670 N N . GLY A 1 86 ? 4.008 7.007 5.525 1.00 87.25 86 GLY A N 1
ATOM 671 C CA . GLY A 1 86 ? 5.318 6.496 5.160 1.00 87.25 86 GLY A CA 1
ATOM 672 C C . GLY A 1 86 ? 5.717 7.007 3.777 1.00 87.25 86 GLY A C 1
ATOM 673 O O . GLY A 1 86 ? 4.875 7.439 2.994 1.00 87.25 86 GLY A O 1
ATOM 674 N N . GLY A 1 87 ? 7.014 6.981 3.489 1.00 86.44 87 GLY A N 1
ATOM 675 C CA . GLY A 1 87 ? 7.550 7.333 2.179 1.00 86.44 87 GLY A CA 1
ATOM 676 C C . GLY A 1 87 ? 8.545 6.275 1.732 1.00 86.44 87 GLY A C 1
ATOM 677 O O . GLY A 1 87 ? 9.503 5.984 2.449 1.00 86.44 87 GLY A O 1
ATOM 678 N N . ASP A 1 88 ? 8.326 5.724 0.545 1.00 82.81 88 ASP A N 1
ATOM 679 C CA . ASP A 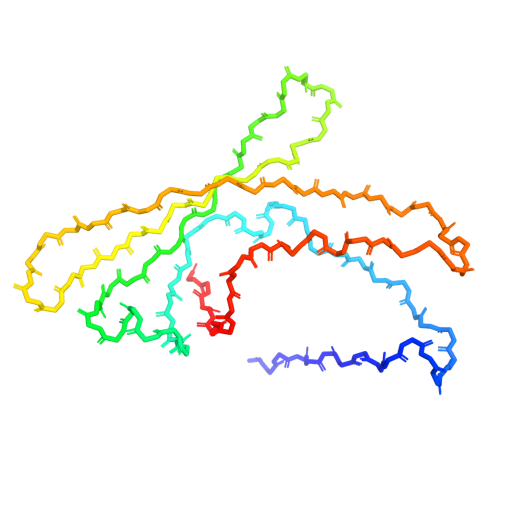1 88 ? 9.172 4.725 -0.088 1.00 82.81 88 ASP A CA 1
ATOM 680 C C . ASP A 1 88 ? 9.883 5.319 -1.308 1.00 82.81 88 ASP A C 1
ATOM 682 O O . ASP A 1 88 ? 9.370 6.180 -2.024 1.00 82.81 88 ASP A O 1
ATOM 686 N N . THR A 1 89 ? 11.109 4.860 -1.556 1.00 84.56 89 THR A N 1
ATOM 687 C CA . THR A 1 89 ? 11.878 5.211 -2.756 1.00 84.56 89 THR A CA 1
ATOM 688 C C . THR A 1 89 ? 12.224 3.937 -3.516 1.00 84.56 89 THR A C 1
ATOM 690 O O . THR A 1 89 ? 12.924 3.065 -3.004 1.00 84.56 89 THR A O 1
ATOM 693 N N . CYS A 1 90 ? 11.742 3.825 -4.751 1.00 71.00 90 CYS A N 1
ATOM 694 C CA . CYS A 1 90 ? 12.019 2.706 -5.640 1.00 71.00 90 CYS A CA 1
ATOM 695 C C . CYS A 1 90 ? 13.391 2.892 -6.304 1.00 71.00 90 CYS A C 1
ATOM 697 O O . CYS A 1 90 ? 13.649 3.905 -6.955 1.00 71.00 90 CYS A O 1
ATOM 699 N N . VAL A 1 91 ? 14.276 1.899 -6.181 1.00 68.31 91 VAL A N 1
ATOM 700 C CA . VAL A 1 91 ? 15.591 1.909 -6.840 1.00 68.31 91 VAL A CA 1
ATOM 701 C C . VAL A 1 91 ? 15.604 0.857 -7.947 1.00 68.31 91 VAL A C 1
ATOM 703 O O . VAL A 1 91 ? 15.761 -0.332 -7.685 1.00 68.31 91 VAL A O 1
ATOM 706 N N . PHE A 1 92 ? 15.467 1.295 -9.198 1.00 54.47 92 PHE A N 1
ATOM 707 C CA . PHE A 1 92 ? 15.608 0.436 -10.376 1.00 54.47 92 PHE A CA 1
ATOM 708 C C . PHE A 1 92 ? 17.066 0.469 -10.853 1.00 54.47 92 PHE A C 1
ATOM 710 O O . PHE A 1 92 ? 17.432 1.266 -11.714 1.00 54.47 92 PHE A O 1
ATOM 717 N N . LYS A 1 93 ? 17.945 -0.351 -10.271 1.00 48.28 93 LYS A N 1
ATOM 718 C CA . LYS A 1 93 ? 19.284 -0.577 -10.839 1.00 48.28 93 LYS A CA 1
ATOM 719 C C . LYS A 1 93 ? 19.457 -2.041 -11.218 1.00 48.28 93 LYS A C 1
ATOM 721 O O . LYS A 1 93 ? 19.944 -2.825 -10.414 1.00 48.28 93 LYS A O 1
ATOM 726 N N . ASP A 1 94 ? 19.162 -2.356 -12.477 1.00 45.41 94 ASP A N 1
ATOM 727 C CA . ASP A 1 94 ? 19.785 -3.482 -13.171 1.00 45.41 94 ASP A CA 1
ATOM 728 C C . ASP A 1 94 ? 21.035 -2.968 -13.894 1.00 45.41 94 ASP A C 1
ATOM 730 O O . ASP A 1 94 ? 20.996 -2.457 -15.012 1.00 45.41 94 ASP A O 1
ATOM 734 N N . LYS A 1 95 ? 22.187 -3.071 -13.233 1.00 36.12 95 LYS A N 1
ATOM 735 C CA . LYS A 1 95 ? 23.465 -3.209 -13.937 1.00 36.12 95 LYS A CA 1
ATOM 736 C C . LYS A 1 95 ? 24.142 -4.431 -13.346 1.00 36.12 95 LYS A C 1
ATOM 738 O O . LYS A 1 95 ? 24.461 -4.420 -12.162 1.00 36.12 95 LYS A O 1
ATOM 743 N N . GLY A 1 96 ? 24.286 -5.471 -14.173 1.00 40.91 96 GLY A N 1
ATOM 744 C CA . GLY A 1 96 ? 24.744 -6.814 -13.810 1.00 40.91 96 GLY A CA 1
ATOM 745 C C . GLY A 1 96 ? 25.743 -6.832 -12.654 1.00 40.91 96 GLY A C 1
ATOM 746 O O . GLY A 1 96 ? 26.888 -6.400 -12.792 1.00 40.91 96 GLY A O 1
ATOM 747 N N . GLY A 1 97 ? 25.280 -7.308 -11.500 1.00 31.53 97 GLY A N 1
ATOM 748 C CA . GLY A 1 97 ? 26.093 -7.405 -10.298 1.00 31.53 97 GLY A CA 1
ATOM 749 C C . GLY A 1 97 ? 27.106 -8.537 -10.418 1.00 31.53 97 GLY A C 1
ATOM 750 O O . GLY A 1 97 ? 26.733 -9.694 -10.609 1.00 31.53 97 GLY A O 1
ATOM 751 N N . LYS A 1 98 ? 28.395 -8.207 -10.268 1.00 28.50 98 LYS A N 1
ATOM 752 C CA . LYS A 1 98 ? 29.448 -9.184 -9.962 1.00 28.50 98 LYS A CA 1
ATOM 753 C C . LYS A 1 98 ? 29.029 -10.025 -8.741 1.00 28.50 98 LYS A C 1
ATOM 755 O O . LYS A 1 98 ? 28.529 -9.448 -7.769 1.00 28.50 98 LYS A O 1
ATOM 760 N N . PRO A 1 99 ? 29.273 -11.348 -8.737 1.00 33.25 99 PRO A N 1
ATOM 761 C CA . PRO A 1 99 ? 28.988 -12.181 -7.578 1.00 33.25 99 PRO A CA 1
ATOM 762 C C . PRO A 1 99 ? 29.942 -11.769 -6.450 1.00 33.25 99 PRO A C 1
ATOM 764 O O . PRO A 1 99 ? 31.154 -11.911 -6.582 1.00 33.25 99 PRO A O 1
ATOM 767 N N . GLY A 1 100 ? 29.405 -11.196 -5.371 1.00 34.59 100 GLY A N 1
ATOM 768 C CA . GLY A 1 100 ? 30.184 -10.878 -4.167 1.00 34.59 100 GLY A CA 1
ATOM 769 C C . GLY A 1 100 ? 29.926 -9.516 -3.525 1.00 34.59 100 GLY A C 1
ATOM 770 O O . GLY A 1 100 ? 30.419 -9.278 -2.428 1.00 34.59 100 GLY A O 1
ATOM 771 N N . SER A 1 101 ? 29.138 -8.623 -4.130 1.00 30.42 101 SER A N 1
ATOM 772 C CA . SER A 1 101 ? 28.696 -7.426 -3.408 1.00 30.42 101 SER A CA 1
ATOM 773 C C . SER A 1 101 ? 27.480 -7.783 -2.558 1.00 30.42 101 SER A C 1
ATOM 775 O O . SER A 1 101 ? 26.402 -8.052 -3.086 1.00 30.42 101 SER A O 1
ATOM 777 N N . SER A 1 102 ? 27.681 -7.822 -1.239 1.00 37.22 102 SER A N 1
ATOM 778 C CA . SER A 1 102 ? 26.638 -7.800 -0.211 1.00 37.22 102 SER A CA 1
ATOM 779 C C . SER A 1 102 ? 25.810 -6.520 -0.369 1.00 37.22 102 SER A C 1
ATOM 781 O O . SER A 1 102 ? 25.985 -5.549 0.363 1.00 37.22 102 SER A O 1
ATOM 783 N N . GLY A 1 103 ? 24.946 -6.498 -1.382 1.00 31.22 103 GLY A N 1
ATOM 784 C CA . GLY A 1 103 ? 23.945 -5.470 -1.575 1.00 31.22 103 GLY A CA 1
ATOM 785 C C . GLY A 1 103 ? 22.941 -5.609 -0.450 1.00 31.22 103 GLY A C 1
ATOM 786 O O . GLY A 1 103 ? 22.121 -6.529 -0.454 1.00 31.22 103 GLY A O 1
ATOM 787 N N . GLU A 1 104 ? 23.060 -4.725 0.534 1.00 31.64 104 GLU A N 1
ATOM 788 C CA . GLU A 1 104 ? 22.062 -4.514 1.563 1.00 31.64 104 GLU A CA 1
ATOM 789 C C . GLU A 1 104 ? 20.712 -4.371 0.866 1.00 31.64 104 GLU A C 1
ATOM 791 O O . GLU A 1 104 ? 20.451 -3.420 0.127 1.00 31.64 104 GLU A O 1
ATOM 796 N N . ARG A 1 105 ? 19.887 -5.411 1.007 1.00 36.75 105 ARG A N 1
ATOM 797 C CA . ARG A 1 105 ? 18.527 -5.425 0.492 1.00 36.75 105 ARG A CA 1
ATOM 798 C C . ARG A 1 105 ? 17.793 -4.345 1.265 1.00 36.75 105 ARG A C 1
ATOM 800 O O . ARG A 1 105 ? 17.318 -4.615 2.365 1.00 36.75 105 ARG A O 1
ATOM 807 N N . HIS A 1 106 ? 17.733 -3.139 0.705 1.00 31.86 106 HIS A N 1
ATOM 808 C CA . HIS A 1 106 ? 16.810 -2.109 1.148 1.00 31.86 106 HIS A CA 1
ATOM 809 C C . HIS A 1 106 ? 15.424 -2.731 1.050 1.00 31.86 106 HIS A C 1
ATOM 811 O O . HIS A 1 106 ? 14.875 -2.936 -0.033 1.00 31.86 106 HIS A O 1
ATOM 817 N N . ARG A 1 107 ? 14.948 -3.182 2.211 1.00 32.50 107 ARG A N 1
ATOM 818 C CA . ARG A 1 107 ? 13.657 -3.816 2.395 1.00 32.50 107 ARG A CA 1
ATOM 819 C C . ARG A 1 107 ? 12.635 -2.776 1.977 1.00 32.50 107 ARG A C 1
ATOM 821 O O . ARG A 1 107 ? 12.429 -1.806 2.697 1.00 32.50 107 ARG A O 1
ATOM 828 N N . ILE A 1 108 ? 12.073 -2.960 0.788 1.00 38.19 108 ILE A N 1
ATOM 829 C CA . ILE A 1 108 ? 10.890 -2.237 0.338 1.00 38.19 108 ILE A CA 1
ATOM 830 C C . ILE A 1 108 ? 9.823 -2.566 1.382 1.00 38.19 108 ILE A C 1
ATOM 832 O O . ILE A 1 108 ? 9.368 -3.706 1.448 1.00 38.19 108 ILE A O 1
ATOM 836 N N . GLY A 1 109 ? 9.556 -1.615 2.273 1.00 34.38 109 GLY A N 1
ATOM 837 C CA . GLY A 1 109 ? 8.639 -1.763 3.390 1.00 34.38 109 GLY A CA 1
ATOM 838 C C . GLY A 1 109 ? 9.083 -2.743 4.485 1.00 34.38 109 GLY A C 1
ATOM 839 O O . GLY A 1 109 ? 9.269 -3.941 4.280 1.00 34.38 109 GLY A O 1
ATOM 840 N N . SER A 1 110 ? 9.064 -2.285 5.735 1.00 36.53 110 SER A N 1
ATOM 841 C CA . SER A 1 110 ? 8.744 -3.163 6.875 1.00 36.53 110 SER A CA 1
ATOM 842 C C . SER A 1 110 ? 7.264 -3.592 6.828 1.00 36.53 110 SER A C 1
ATOM 844 O O . SER A 1 110 ? 6.542 -3.490 7.814 1.00 36.53 110 SER A O 1
ATOM 846 N N . VAL A 1 111 ? 6.795 -4.067 5.674 1.00 41.34 111 VAL A N 1
ATOM 847 C CA . VAL A 1 111 ? 5.430 -4.537 5.423 1.00 41.34 111 VAL A CA 1
ATOM 848 C C . VAL A 1 111 ? 5.496 -6.061 5.440 1.00 41.34 111 VAL A C 1
ATOM 850 O O . VAL A 1 111 ? 5.471 -6.748 4.423 1.00 41.34 111 VAL A O 1
ATOM 853 N N . TRP A 1 112 ? 5.702 -6.609 6.636 1.00 38.91 112 TRP A N 1
ATOM 854 C CA . TRP A 1 112 ? 5.720 -8.051 6.840 1.00 38.91 112 TRP A CA 1
ATOM 855 C C . TRP A 1 112 ? 4.320 -8.628 6.600 1.00 38.91 112 TRP A C 1
ATOM 857 O O . TRP A 1 112 ? 3.364 -8.225 7.258 1.00 38.91 112 TRP A O 1
ATOM 867 N N . ALA A 1 113 ? 4.245 -9.589 5.674 1.00 35.69 113 ALA A N 1
ATOM 868 C CA . ALA A 1 113 ? 3.179 -10.581 5.510 1.00 35.69 113 ALA A CA 1
ATOM 869 C C . ALA A 1 113 ? 1.742 -10.025 5.555 1.00 35.69 113 ALA A C 1
ATOM 871 O O . ALA A 1 113 ? 1.026 -10.162 6.552 1.00 35.69 113 ALA A O 1
ATOM 872 N N . MET A 1 114 ? 1.297 -9.432 4.444 1.00 46.78 114 MET A N 1
ATOM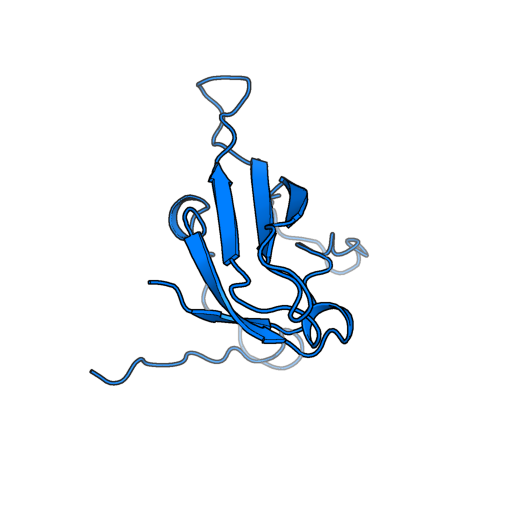 873 C CA . MET A 1 114 ? -0.090 -8.994 4.287 1.00 46.78 114 MET A CA 1
ATOM 874 C C . MET A 1 114 ? -0.689 -9.502 2.975 1.00 46.78 114 MET A C 1
ATOM 876 O O . MET A 1 114 ? -0.101 -9.355 1.908 1.00 46.78 114 MET A O 1
ATOM 880 N N . GLY A 1 115 ? -1.860 -10.135 3.076 1.00 45.75 115 GLY A N 1
ATOM 881 C CA . GLY A 1 115 ? -2.724 -10.411 1.933 1.00 45.75 115 GLY A CA 1
ATOM 882 C C . GLY A 1 115 ? -3.494 -9.136 1.613 1.00 45.75 115 GLY A C 1
ATOM 883 O O . GLY A 1 115 ? -4.305 -8.680 2.428 1.00 45.75 115 GLY A O 1
ATOM 884 N N . ILE A 1 116 ? -3.212 -8.534 0.463 1.00 53.28 116 ILE A N 1
ATOM 885 C CA . ILE A 1 116 ? -3.765 -7.236 0.071 1.00 53.28 116 ILE A CA 1
ATOM 886 C C . ILE A 1 116 ? -4.641 -7.440 -1.166 1.00 53.28 116 ILE A C 1
ATOM 888 O O . ILE A 1 116 ? -4.215 -8.083 -2.125 1.00 53.28 116 ILE A O 1
ATOM 892 N N . LEU A 1 117 ? -5.868 -6.917 -1.133 1.00 44.34 117 LEU A N 1
ATOM 893 C CA . LEU A 1 117 ? -6.789 -6.942 -2.267 1.00 44.34 117 LEU A CA 1
ATOM 894 C C . LEU A 1 117 ? -6.921 -5.527 -2.837 1.00 44.34 117 LEU A C 1
ATOM 896 O O . LEU A 1 117 ? -7.198 -4.577 -2.100 1.00 44.34 117 LEU A O 1
ATOM 900 N N . ARG A 1 118 ? -6.726 -5.403 -4.151 1.00 43.09 118 ARG A N 1
ATOM 901 C CA . ARG A 1 118 ? -7.053 -4.197 -4.916 1.00 43.09 118 ARG A CA 1
ATOM 902 C C . ARG A 1 118 ? -8.533 -4.241 -5.284 1.00 43.09 118 ARG A C 1
ATOM 904 O O . ARG A 1 118 ? -8.996 -5.281 -5.755 1.00 43.09 118 ARG A O 1
ATOM 911 N N . THR A 1 119 ? -9.245 -3.145 -5.057 1.00 47.56 119 THR A N 1
ATOM 912 C CA . THR A 1 119 ? -10.629 -2.947 -5.520 1.00 47.56 119 THR A CA 1
ATOM 913 C C . THR A 1 119 ? -10.667 -2.205 -6.839 1.00 47.56 119 THR A C 1
ATOM 915 O O . THR A 1 119 ? -9.790 -1.331 -7.027 1.00 47.56 119 THR A O 1
#

pLDDT: mean 72.37, std 20.73, range [28.5, 95.12]

Nearest PDB structures (foldseek):
  8z9b-assembly2_A  TM=4.909E-01  e=2.138E+00  Mycobacterium tuberculosis CDC1551
  4bwy-assembly1_H  TM=4.258E-01  e=1.266E+00  Pseudomonas phage phi8
  2ich-assembly2_B  TM=5.015E-01  e=2.861E+00  Nitrosomonas europaea
  9hau-assembly1_AA  TM=4.479E-01  e=3.407E+00  Leviviridae sp.

Sequence (119 aa):
MPSTISLRPPPTTGPRQADFTPPTIDWLSGTWHLTHSTLSMWKSNRNVTMNYSIVPALNAQDPPNKLDDTTSYQPLTSSKFKTINGGDTCVFKDKGGKPGSSGERHRIGSVWAMGILRT